Protein AF-A0A966USD9-F1 (afdb_monomer)

Secondary structure (DSSP, 8-state):
-----------HHHHHHHH-TT--EEE-S-TT-GGGEEE--SSSPPPPHHHHHHHHHHHHHHHHHHHHHHHHGGGSPPHHHHHHHHHHHHTT--HHHHHHHHHHHHHHHHSPPP-

Radius of gyration: 22.17 Å; Cα contacts (8 Å, |Δi|>4): 98; chains: 1; bounding box: 50×21×60 Å

Mean predicted aligned error: 6.34 Å

Solvent-accessible surface area (backbone atoms only — not comparable to full-atom values): 6872 Å² total; per-residue (Å²): 133,82,79,80,75,77,74,82,76,70,34,51,65,58,24,42,49,70,79,40,69,86,60,48,66,47,72,45,93,57,50,80,46,68,87,31,55,48,75,69,41,90,88,57,81,81,78,56,65,68,60,44,52,54,40,27,51,55,51,38,55,48,53,52,52,52,50,43,48,64,67,36,63,83,64,48,75,59,70,68,58,51,54,55,15,50,55,37,36,77,72,72,44,48,67,53,37,53,53,53,49,51,50,45,46,52,42,41,66,77,49,56,80,78,132

pLDDT: mean 91.0, std 13.37, range [31.81, 98.5]

Foldseek 3Di:
DPPCPPQPQQFLVNLCCVPPVPFDWDAPDDRRDPVRIGGDGPPDDDDDPVSSVVSSVVVRLVSLVVVLCVQLVVQQDDVVLVVVQVVVVVVVDNPSVVVNVVSSVVSCVVRPRDD

Structure (mmCIF, N/CA/C/O backbone):
data_AF-A0A966USD9-F1
#
_entry.id   AF-A0A966USD9-F1
#
loop_
_atom_site.group_PDB
_atom_site.id
_atom_site.type_symbol
_atom_site.label_atom_id
_atom_site.label_alt_id
_atom_site.label_comp_id
_atom_site.label_asym_id
_atom_site.label_entity_id
_atom_site.label_seq_id
_atom_site.pdbx_PDB_ins_code
_atom_site.Cartn_x
_atom_site.Cartn_y
_atom_site.Cartn_z
_atom_site.occupancy
_atom_site.B_iso_or_equiv
_atom_site.auth_seq_id
_atom_site.auth_comp_id
_atom_site.auth_asym_id
_atom_site.auth_atom_id
_atom_site.pdbx_PDB_model_num
ATOM 1 N N . MET A 1 1 ? 10.188 -8.893 19.580 1.00 31.81 1 MET A N 1
ATOM 2 C CA . MET A 1 1 ? 10.834 -9.099 18.268 1.00 31.81 1 MET A CA 1
ATOM 3 C C . MET A 1 1 ? 9.955 -8.434 17.230 1.00 31.81 1 MET A C 1
ATOM 5 O O . MET A 1 1 ? 8.827 -8.869 17.051 1.00 31.81 1 MET A O 1
ATOM 9 N N . ILE A 1 2 ? 10.404 -7.325 16.647 1.00 39.62 2 ILE A N 1
ATOM 10 C CA . ILE A 1 2 ? 9.670 -6.674 15.560 1.00 39.62 2 ILE A CA 1
ATOM 11 C C . ILE A 1 2 ? 9.967 -7.526 14.329 1.00 39.62 2 ILE A C 1
ATOM 13 O O . ILE A 1 2 ? 11.113 -7.571 13.886 1.00 39.62 2 ILE A O 1
ATOM 17 N N . ASN A 1 3 ? 8.975 -8.273 13.842 1.00 38.75 3 ASN A N 1
ATOM 18 C CA . ASN A 1 3 ? 9.081 -8.949 12.556 1.00 38.75 3 ASN A CA 1
ATOM 19 C C . ASN A 1 3 ? 9.281 -7.856 11.511 1.00 38.75 3 ASN A C 1
ATOM 21 O O . ASN A 1 3 ? 8.334 -7.163 11.140 1.00 38.75 3 ASN A O 1
ATOM 25 N N . ASN A 1 4 ? 10.531 -7.666 11.096 1.00 40.34 4 ASN A N 1
ATOM 26 C CA . ASN A 1 4 ? 10.888 -6.793 9.998 1.00 40.34 4 ASN A CA 1
ATOM 27 C C . ASN A 1 4 ? 10.369 -7.466 8.724 1.00 40.34 4 ASN A C 1
ATOM 29 O O . ASN A 1 4 ? 11.086 -8.203 8.050 1.00 40.34 4 ASN A O 1
ATOM 33 N N . VAL A 1 5 ? 9.068 -7.312 8.470 1.00 54.06 5 VAL A N 1
ATOM 34 C CA . VAL A 1 5 ? 8.456 -7.674 7.199 1.00 54.06 5 VAL A CA 1
ATOM 35 C C . VAL A 1 5 ? 9.085 -6.728 6.188 1.00 54.06 5 VAL A C 1
ATOM 37 O O . VAL A 1 5 ? 8.654 -5.582 6.063 1.00 54.06 5 VAL A O 1
ATOM 40 N N . PHE A 1 6 ? 10.156 -7.188 5.542 1.00 56.31 6 PHE A N 1
ATOM 41 C CA . PHE A 1 6 ? 10.784 -6.499 4.427 1.00 56.31 6 PHE A CA 1
ATOM 42 C C . PHE A 1 6 ? 9.714 -6.290 3.359 1.00 56.31 6 PHE A C 1
ATOM 44 O O . PHE A 1 6 ? 9.292 -7.229 2.685 1.00 56.31 6 PHE A O 1
ATOM 51 N N . VAL A 1 7 ? 9.238 -5.054 3.243 1.00 67.31 7 VAL A N 1
ATOM 52 C CA . VAL A 1 7 ? 8.384 -4.647 2.133 1.00 67.31 7 VAL A CA 1
ATOM 53 C C . VAL A 1 7 ? 9.287 -4.613 0.911 1.00 67.31 7 VAL A C 1
ATOM 55 O O . VAL A 1 7 ? 10.296 -3.905 0.907 1.00 67.31 7 VAL A O 1
ATOM 58 N N . ARG A 1 8 ? 8.978 -5.432 -0.098 1.00 83.06 8 ARG A N 1
ATOM 59 C CA . ARG A 1 8 ? 9.717 -5.426 -1.362 1.00 83.06 8 ARG A CA 1
ATOM 60 C C . ARG A 1 8 ? 9.556 -4.043 -1.988 1.00 83.06 8 ARG A C 1
ATOM 62 O O . ARG A 1 8 ? 8.456 -3.705 -2.402 1.00 83.06 8 ARG A O 1
ATOM 69 N N . LYS A 1 9 ? 10.647 -3.290 -2.094 1.00 86.44 9 LYS A N 1
ATOM 70 C CA . LYS A 1 9 ? 10.687 -2.016 -2.816 1.00 86.44 9 LYS A CA 1
ATOM 71 C C 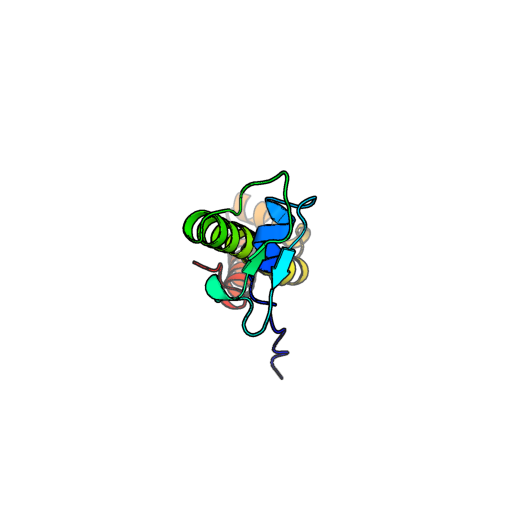. LYS A 1 9 ? 10.325 -2.231 -4.291 1.00 86.44 9 LYS A C 1
ATOM 73 O O . LYS A 1 9 ? 10.838 -3.169 -4.898 1.00 86.44 9 LYS A O 1
ATOM 78 N N . ILE A 1 10 ? 9.483 -1.361 -4.844 1.00 94.12 10 ILE A N 1
ATOM 79 C CA . ILE A 1 10 ? 9.155 -1.357 -6.274 1.00 94.12 10 ILE A CA 1
ATOM 80 C C . ILE A 1 10 ? 10.402 -1.028 -7.107 1.00 94.12 10 ILE A C 1
ATOM 82 O O . ILE A 1 10 ? 11.143 -0.094 -6.783 1.00 94.12 10 ILE A O 1
ATOM 86 N N . ASP A 1 11 ? 10.620 -1.782 -8.185 1.00 95.12 11 ASP A N 1
ATOM 87 C CA . ASP A 1 11 ? 11.760 -1.627 -9.095 1.00 95.12 11 ASP A CA 1
ATOM 88 C C . ASP A 1 11 ? 11.340 -1.399 -10.566 1.00 95.12 11 ASP A C 1
ATOM 90 O O . ASP A 1 11 ? 10.154 -1.290 -10.892 1.00 95.12 11 ASP A O 1
ATOM 94 N N . LEU A 1 12 ? 12.315 -1.277 -11.475 1.00 96.19 12 LEU A N 1
ATOM 95 C CA . LEU A 1 12 ? 12.045 -1.057 -12.901 1.00 96.19 12 LEU A CA 1
ATOM 96 C C . LEU A 1 12 ? 11.303 -2.227 -13.554 1.00 96.19 12 LEU A C 1
ATOM 98 O O . LEU A 1 12 ? 10.538 -1.995 -14.487 1.00 96.19 12 LEU A O 1
ATOM 102 N N . SER A 1 13 ? 11.500 -3.459 -13.080 1.00 95.94 13 SER A N 1
ATOM 103 C CA . SER A 1 13 ? 10.799 -4.633 -13.609 1.00 95.94 13 SER A CA 1
ATOM 104 C C . SER A 1 13 ? 9.308 -4.550 -13.298 1.00 95.94 13 SER A C 1
ATOM 106 O O . SER A 1 13 ? 8.493 -4.842 -14.167 1.00 95.94 13 SER A O 1
ATOM 108 N N . ASP A 1 14 ? 8.943 -4.092 -12.097 1.00 96.50 14 ASP A N 1
ATOM 109 C CA . ASP A 1 14 ? 7.542 -3.875 -11.713 1.00 96.50 14 ASP A CA 1
ATOM 110 C C . ASP A 1 14 ? 6.868 -2.834 -12.626 1.00 96.50 14 ASP A C 1
ATOM 112 O O . ASP A 1 14 ? 5.774 -3.063 -13.148 1.00 96.50 14 ASP A O 1
ATOM 116 N N . ALA A 1 15 ? 7.543 -1.709 -12.883 1.00 97.50 15 ALA A N 1
ATOM 117 C CA . ALA A 1 15 ? 7.032 -0.673 -13.782 1.00 97.50 15 ALA A CA 1
ATOM 118 C C . ALA A 1 15 ? 6.927 -1.151 -15.241 1.00 97.50 15 ALA A C 1
ATOM 120 O O . ALA A 1 15 ? 5.942 -0.860 -15.922 1.00 97.50 15 ALA A O 1
ATOM 121 N N . LEU A 1 16 ? 7.919 -1.908 -15.716 1.00 97.69 16 LEU A N 1
ATOM 122 C CA . LEU A 1 16 ? 7.940 -2.477 -17.062 1.00 97.69 16 LEU A CA 1
ATOM 123 C C . LEU A 1 16 ? 6.838 -3.521 -17.263 1.00 97.69 16 LEU A C 1
ATOM 125 O O . LEU A 1 16 ? 6.154 -3.472 -18.280 1.00 97.69 16 LEU A O 1
ATOM 129 N N . LEU A 1 17 ? 6.613 -4.414 -16.296 1.00 97.19 17 LEU A N 1
ATOM 130 C CA . LEU A 1 17 ? 5.504 -5.373 -16.337 1.00 97.19 17 LEU A CA 1
ATOM 131 C C . LEU A 1 17 ? 4.140 -4.675 -16.303 1.00 97.19 17 LEU A C 1
ATOM 133 O O . LEU A 1 17 ? 3.213 -5.126 -16.970 1.00 97.19 17 LEU A O 1
ATOM 137 N N . SER A 1 18 ? 4.015 -3.583 -15.546 1.00 97.62 18 SER A N 1
ATOM 138 C CA . SER A 1 18 ? 2.766 -2.823 -15.432 1.00 97.62 18 SER A CA 1
ATOM 139 C C . SER A 1 18 ? 2.397 -2.100 -16.733 1.00 97.62 18 SER A C 1
ATOM 141 O O . SER A 1 18 ? 1.262 -2.195 -17.199 1.00 97.62 18 SER A O 1
ATOM 143 N N . LEU A 1 19 ? 3.353 -1.395 -17.347 1.00 97.56 19 LEU A N 1
ATOM 144 C CA . LEU A 1 19 ? 3.101 -0.587 -18.547 1.00 97.56 19 LEU A CA 1
ATOM 145 C C . LEU A 1 19 ? 3.252 -1.365 -19.857 1.00 97.56 19 LEU A C 1
ATOM 147 O O . LEU A 1 19 ? 2.564 -1.068 -20.833 1.00 97.56 19 LEU A O 1
ATOM 151 N N . TYR A 1 20 ? 4.159 -2.339 -19.891 1.00 97.00 20 TYR A N 1
ATOM 152 C CA . TYR A 1 20 ? 4.557 -3.069 -21.094 1.00 97.00 20 TYR A CA 1
ATOM 153 C C . TYR A 1 20 ? 4.570 -4.588 -20.846 1.00 97.00 20 TYR A C 1
ATOM 155 O O . TYR A 1 20 ? 5.596 -5.239 -21.056 1.00 97.00 20 TYR A O 1
ATOM 163 N N . PRO A 1 21 ? 3.435 -5.188 -20.432 1.00 96.81 21 PRO A N 1
ATOM 164 C CA . PRO A 1 21 ? 3.367 -6.601 -20.042 1.00 96.81 21 PRO A CA 1
ATOM 165 C C . PRO A 1 21 ? 3.722 -7.575 -21.173 1.00 96.81 21 PRO A C 1
ATOM 167 O O . PRO A 1 21 ? 4.082 -8.718 -20.906 1.00 96.81 21 PRO A O 1
ATOM 170 N N . SER A 1 22 ? 3.598 -7.144 -22.431 1.00 96.38 22 SER A N 1
ATOM 171 C CA . SER A 1 22 ? 3.902 -7.951 -23.616 1.00 96.38 22 SER A CA 1
ATOM 172 C C . SER A 1 22 ? 5.271 -7.663 -24.233 1.00 96.38 22 SER A C 1
ATOM 174 O O . SER A 1 22 ? 5.612 -8.315 -25.216 1.00 96.38 22 SER A O 1
ATOM 176 N N . ALA A 1 23 ? 6.020 -6.678 -23.724 1.00 97.31 23 ALA A N 1
ATOM 177 C CA . ALA A 1 23 ? 7.308 -6.310 -24.301 1.00 97.31 23 ALA A CA 1
ATOM 178 C C . ALA A 1 23 ? 8.421 -7.269 -23.870 1.00 97.31 23 ALA A C 1
ATOM 180 O O . ALA A 1 23 ? 8.430 -7.762 -22.741 1.00 97.31 23 ALA A O 1
ATOM 181 N N . VAL A 1 24 ? 9.403 -7.470 -24.748 1.00 97.50 24 VAL A N 1
ATOM 182 C CA . VAL A 1 24 ? 10.604 -8.259 -24.444 1.00 97.50 24 VAL A CA 1
ATOM 183 C C . VAL A 1 24 ? 11.733 -7.355 -23.943 1.00 97.50 24 VAL A C 1
ATOM 185 O O . VAL A 1 24 ? 12.201 -6.447 -24.631 1.00 97.50 24 VAL A O 1
ATOM 188 N N . TRP A 1 25 ? 12.194 -7.597 -22.721 1.00 97.19 25 TRP A N 1
ATOM 189 C CA . TRP A 1 25 ? 13.266 -6.830 -22.090 1.00 97.19 25 TRP A CA 1
ATOM 190 C C . TRP A 1 25 ? 13.986 -7.667 -21.034 1.00 97.19 25 TRP A C 1
ATOM 192 O O . TRP A 1 25 ? 13.496 -8.697 -20.571 1.00 97.19 25 TRP A O 1
ATOM 202 N N . LYS A 1 26 ? 15.167 -7.198 -20.635 1.00 95.75 26 LYS A N 1
ATOM 203 C CA . LYS A 1 26 ? 15.952 -7.737 -19.525 1.00 95.75 26 LYS A CA 1
ATOM 204 C C . LYS A 1 26 ? 16.403 -6.596 -18.631 1.00 95.75 26 LYS A C 1
ATOM 206 O O . LYS A 1 26 ? 16.766 -5.526 -19.113 1.00 95.75 26 LYS A O 1
ATOM 211 N N . VAL A 1 27 ? 16.426 -6.844 -17.330 1.00 93.94 27 VAL A N 1
ATOM 212 C CA . VAL A 1 27 ? 17.075 -5.963 -16.3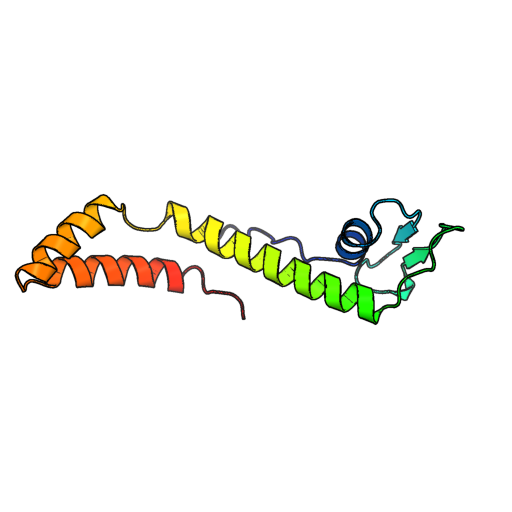57 1.00 93.94 27 VAL A CA 1
ATOM 213 C C . VAL A 1 27 ? 18.275 -6.713 -15.801 1.00 93.94 27 VAL A C 1
ATOM 215 O O . VAL A 1 27 ? 18.139 -7.837 -15.322 1.00 93.94 27 VAL A O 1
ATOM 218 N N . ILE A 1 28 ? 19.459 -6.122 -15.924 1.00 92.19 28 ILE A N 1
ATOM 219 C CA . ILE A 1 28 ? 20.716 -6.698 -15.426 1.00 92.19 28 ILE A CA 1
ATOM 220 C C . ILE A 1 28 ? 21.193 -5.943 -14.178 1.00 92.19 28 ILE A C 1
ATOM 222 O O . ILE A 1 28 ? 20.835 -4.797 -13.980 1.00 92.19 28 ILE A O 1
ATOM 226 N N . ASN A 1 29 ? 22.031 -6.528 -13.325 1.00 92.06 29 ASN A N 1
ATOM 227 C CA . ASN A 1 29 ? 22.599 -5.817 -12.164 1.00 92.06 29 ASN A CA 1
ATOM 228 C C . ASN A 1 29 ? 21.534 -5.176 -11.232 1.00 92.06 29 ASN A C 1
ATOM 230 O O . ASN A 1 29 ? 20.688 -5.891 -10.703 1.00 92.06 29 ASN A O 1
ATOM 234 N N . ASP A 1 30 ? 21.606 -3.858 -10.985 1.00 88.69 30 ASP A N 1
ATOM 235 C CA . ASP A 1 30 ? 20.690 -3.113 -10.109 1.00 88.69 30 ASP A CA 1
ATOM 236 C C . ASP A 1 30 ? 19.395 -2.743 -10.857 1.00 88.69 30 ASP A C 1
ATOM 238 O O . ASP A 1 30 ? 19.444 -1.927 -11.788 1.00 88.69 30 ASP A O 1
ATOM 242 N N . PRO A 1 31 ? 18.229 -3.271 -10.438 1.00 85.12 31 PRO A N 1
ATOM 243 C CA . PRO A 1 31 ? 16.948 -3.003 -11.079 1.00 85.12 31 PRO A CA 1
ATOM 244 C C . PRO A 1 31 ? 16.370 -1.614 -10.767 1.00 85.12 31 PRO A C 1
ATOM 246 O O . PRO A 1 31 ? 15.237 -1.330 -11.145 1.00 85.12 31 PRO A O 1
ATOM 249 N N . SER A 1 32 ? 17.125 -0.740 -10.097 1.00 87.44 32 SER A N 1
ATOM 250 C CA . SER A 1 32 ? 16.777 0.670 -9.878 1.00 87.44 32 SER A CA 1
ATOM 251 C C . SER A 1 32 ? 17.413 1.618 -10.904 1.00 87.44 32 SER A C 1
ATOM 253 O O . SER A 1 32 ? 16.977 2.765 -11.015 1.00 87.44 32 SER A O 1
ATOM 255 N N . ASP A 1 33 ? 18.446 1.178 -11.635 1.00 93.19 33 ASP A N 1
ATOM 256 C CA . ASP A 1 33 ? 19.157 2.004 -12.621 1.00 93.19 33 ASP A CA 1
ATOM 257 C C . ASP A 1 33 ? 18.643 1.721 -14.038 1.00 93.19 33 ASP A C 1
ATOM 259 O O . ASP A 1 33 ? 18.764 0.620 -14.571 1.00 93.19 33 ASP A O 1
ATOM 263 N N . TYR A 1 34 ? 18.098 2.745 -14.691 1.00 95.19 34 TYR A N 1
ATOM 264 C CA . TYR A 1 34 ? 17.545 2.639 -16.039 1.00 95.19 34 TYR A CA 1
ATOM 265 C C . TYR A 1 34 ? 18.564 2.176 -17.095 1.00 95.19 34 TYR A C 1
ATOM 267 O O . TYR A 1 34 ? 18.188 1.548 -18.092 1.00 95.19 34 TYR A O 1
ATOM 275 N N . LYS A 1 35 ? 19.863 2.430 -16.883 1.00 95.31 35 LYS A N 1
ATOM 276 C CA . LYS A 1 35 ? 20.938 1.957 -17.776 1.00 95.31 35 LYS A CA 1
ATOM 277 C C . LYS A 1 35 ? 21.004 0.438 -17.862 1.00 95.31 35 LYS A C 1
ATOM 279 O O . LYS A 1 35 ? 21.473 -0.096 -18.863 1.00 95.31 35 LYS A O 1
ATOM 284 N N . ASN A 1 36 ? 20.510 -0.239 -16.836 1.00 95.38 36 ASN A N 1
ATOM 285 C CA . ASN A 1 36 ? 20.483 -1.685 -16.763 1.00 95.38 36 ASN A CA 1
ATOM 286 C C . ASN A 1 36 ? 19.284 -2.317 -17.486 1.00 95.38 36 ASN A C 1
ATOM 288 O O . ASN A 1 36 ? 19.198 -3.543 -17.560 1.00 95.38 36 ASN A O 1
ATOM 292 N N . VAL A 1 37 ? 18.367 -1.510 -18.032 1.00 96.69 37 VAL A N 1
ATOM 293 C CA . VAL A 1 37 ? 17.269 -1.999 -18.871 1.00 96.69 37 VAL A CA 1
ATOM 294 C C . VAL A 1 37 ? 17.794 -2.248 -20.283 1.00 96.69 37 VAL A C 1
ATOM 296 O O . VAL A 1 37 ? 18.016 -1.312 -21.060 1.00 96.69 37 VAL A O 1
ATOM 299 N N . ILE A 1 38 ? 17.950 -3.517 -20.634 1.00 96.69 38 ILE A N 1
ATOM 300 C CA . ILE A 1 38 ? 18.191 -3.971 -22.001 1.00 96.69 38 ILE A CA 1
ATOM 301 C C . ILE A 1 38 ? 16.829 -4.198 -22.650 1.00 96.69 38 ILE A C 1
ATOM 303 O O . ILE A 1 38 ? 16.022 -4.992 -22.173 1.00 96.69 38 ILE A O 1
ATOM 307 N N . TRP A 1 39 ? 16.566 -3.473 -23.729 1.00 97.38 39 TRP A N 1
ATOM 308 C CA . TRP A 1 39 ? 15.318 -3.579 -24.472 1.00 97.38 39 TRP A CA 1
ATOM 309 C C . TRP A 1 39 ? 15.527 -4.476 -25.687 1.00 97.38 39 TRP A C 1
ATOM 311 O O . TRP A 1 39 ? 16.432 -4.211 -26.476 1.00 97.38 39 TRP A O 1
ATOM 321 N N . GLU A 1 40 ? 14.727 -5.532 -25.809 1.00 97.19 40 GLU A N 1
ATOM 322 C CA . GLU A 1 40 ? 14.852 -6.544 -26.869 1.00 97.19 40 GLU A CA 1
ATOM 323 C C . GLU A 1 40 ? 13.609 -6.591 -27.774 1.00 97.19 40 GLU A C 1
ATOM 325 O O . GLU A 1 40 ? 13.569 -7.369 -28.721 1.00 97.19 40 GLU A O 1
ATOM 330 N N . ASP A 1 41 ? 12.599 -5.759 -27.505 1.00 96.31 41 ASP A N 1
ATOM 331 C CA . ASP A 1 41 ? 11.386 -5.681 -28.312 1.00 96.31 41 ASP A CA 1
ATOM 332 C C . ASP A 1 41 ? 11.590 -4.802 -29.553 1.00 96.31 41 ASP A C 1
ATOM 334 O O . ASP A 1 41 ? 11.991 -3.640 -29.452 1.00 96.31 41 ASP A O 1
ATOM 338 N N . GLU A 1 42 ? 11.287 -5.357 -30.726 1.00 95.81 42 GLU A N 1
ATOM 339 C CA . GLU A 1 42 ? 11.421 -4.669 -32.016 1.00 95.81 42 GLU A CA 1
ATOM 340 C C . GLU A 1 42 ? 10.179 -3.845 -32.396 1.00 95.81 42 GLU A C 1
ATOM 342 O O . GLU A 1 42 ? 10.266 -2.945 -33.231 1.00 95.81 42 GLU A O 1
ATOM 347 N N . ASN A 1 43 ? 9.019 -4.134 -31.796 1.00 96.12 43 ASN A N 1
ATOM 348 C CA . ASN A 1 43 ? 7.732 -3.537 -32.167 1.00 96.12 43 ASN A CA 1
ATOM 349 C C . ASN A 1 43 ? 7.306 -2.414 -31.216 1.00 96.12 43 ASN A C 1
ATOM 351 O O . ASN A 1 43 ? 6.528 -1.535 -31.591 1.00 96.12 43 ASN A O 1
ATOM 355 N N . ILE A 1 44 ? 7.796 -2.439 -29.980 1.00 94.94 44 ILE A N 1
ATOM 356 C CA . IL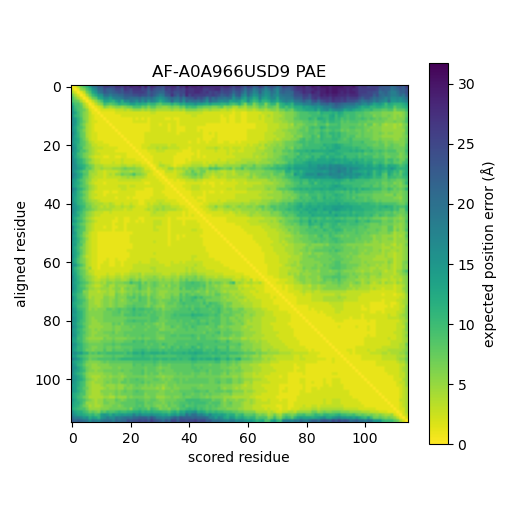E A 1 44 ? 7.480 -1.463 -28.942 1.00 94.94 44 ILE A CA 1
ATOM 357 C C . ILE A 1 44 ? 8.718 -0.604 -28.697 1.00 94.94 44 ILE A C 1
ATOM 359 O O . ILE A 1 44 ? 9.816 -1.104 -28.480 1.00 94.94 44 ILE A O 1
ATOM 363 N N . THR A 1 45 ? 8.552 0.718 -28.713 1.00 96.50 45 THR A N 1
ATOM 364 C CA . THR A 1 45 ? 9.656 1.639 -28.411 1.00 96.50 45 THR A CA 1
ATOM 365 C C . THR A 1 45 ? 9.996 1.592 -26.924 1.00 96.50 45 THR A C 1
ATOM 367 O O . THR A 1 45 ? 9.102 1.700 -26.084 1.00 96.50 45 THR A O 1
ATOM 370 N N . LYS A 1 46 ? 11.293 1.495 -26.601 1.00 96.81 46 LYS A N 1
ATOM 371 C CA . LYS A 1 46 ? 11.784 1.534 -25.218 1.00 96.81 46 LYS A CA 1
ATOM 372 C C . LYS A 1 46 ? 11.250 2.784 -24.487 1.00 96.81 46 LYS A C 1
ATOM 374 O O . LYS A 1 46 ? 11.477 3.896 -24.972 1.00 96.81 46 LYS A O 1
ATOM 379 N N . PRO A 1 47 ? 10.582 2.638 -23.327 1.00 97.00 47 PRO A N 1
ATOM 380 C CA . PRO A 1 47 ? 10.074 3.772 -22.554 1.00 97.00 47 PRO A CA 1
ATOM 381 C C . PRO A 1 47 ? 11.203 4.634 -21.996 1.00 97.00 47 PRO A C 1
ATOM 383 O O . PRO A 1 47 ? 12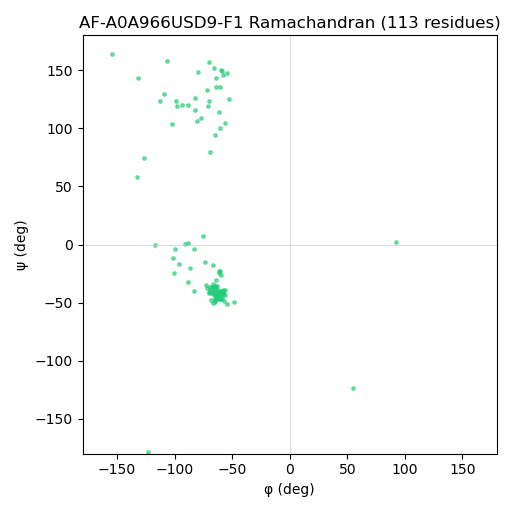.277 4.124 -21.699 1.00 97.00 47 PRO A O 1
ATOM 386 N N . SER A 1 48 ? 10.954 5.927 -21.782 1.00 97.81 48 SER A N 1
ATOM 387 C CA . SER A 1 48 ? 11.924 6.794 -21.107 1.00 97.81 48 SER A CA 1
ATOM 388 C C . SER A 1 48 ? 12.060 6.454 -19.618 1.00 97.81 48 SER A C 1
ATOM 390 O O . SER A 1 48 ? 11.136 5.950 -18.977 1.00 97.81 48 SER A O 1
ATOM 392 N N . GLU A 1 49 ? 13.198 6.827 -19.031 1.00 97.31 49 GLU A N 1
ATOM 393 C CA . GLU A 1 49 ? 13.435 6.700 -17.588 1.00 97.31 49 GLU A CA 1
ATOM 394 C C . GLU A 1 49 ? 12.372 7.430 -16.755 1.00 97.31 49 GLU A C 1
ATOM 396 O O . GLU A 1 49 ? 11.935 6.925 -15.724 1.00 97.31 49 GLU A O 1
ATOM 401 N N . SER A 1 50 ? 11.930 8.609 -17.204 1.00 97.31 50 SER A N 1
ATOM 402 C CA . SER A 1 50 ? 10.910 9.392 -16.503 1.00 97.31 50 SER A CA 1
ATOM 403 C C . SER A 1 50 ? 9.573 8.658 -16.413 1.00 97.31 50 SER A C 1
ATOM 405 O O . SER A 1 50 ? 8.963 8.660 -15.349 1.00 97.31 50 SER A O 1
ATOM 407 N N . VAL A 1 51 ? 9.147 7.991 -17.493 1.00 97.75 51 VAL A N 1
ATOM 408 C CA . VAL A 1 51 ? 7.904 7.207 -17.524 1.00 97.75 51 VAL A CA 1
ATOM 409 C C . VAL A 1 51 ? 7.979 6.058 -16.525 1.00 97.75 51 VAL A C 1
ATOM 411 O O . VAL A 1 51 ? 7.068 5.891 -15.716 1.00 97.75 51 VAL A O 1
ATOM 414 N N . LEU A 1 52 ? 9.089 5.313 -16.520 1.00 97.25 52 LEU A N 1
ATOM 415 C CA . LEU A 1 52 ? 9.264 4.206 -15.582 1.00 97.25 52 LEU A CA 1
ATOM 416 C C . LEU A 1 52 ? 9.334 4.693 -14.132 1.00 97.25 52 LEU A C 1
ATOM 418 O O . LEU A 1 52 ? 8.687 4.110 -13.272 1.00 97.25 52 LEU A O 1
ATOM 422 N N . LYS A 1 53 ? 10.032 5.801 -13.851 1.00 95.81 53 LYS A N 1
ATOM 423 C CA . LYS A 1 53 ? 10.088 6.388 -12.501 1.00 95.81 53 LYS A CA 1
ATOM 424 C C . LYS A 1 53 ? 8.721 6.844 -11.994 1.00 95.81 53 LYS A C 1
ATOM 426 O O . LYS A 1 53 ? 8.396 6.598 -10.833 1.00 95.81 53 LYS A O 1
ATOM 431 N N . SER A 1 54 ? 7.920 7.494 -12.839 1.00 96.75 54 SER A N 1
ATOM 432 C CA . SER A 1 54 ? 6.552 7.883 -12.478 1.00 96.75 54 SER A CA 1
ATOM 433 C C . SER A 1 54 ? 5.688 6.666 -12.161 1.00 96.75 54 SER A C 1
ATOM 435 O O . SER A 1 54 ? 4.931 6.683 -11.192 1.00 96.75 54 SER A O 1
ATOM 437 N N . GLU A 1 55 ? 5.840 5.590 -12.928 1.00 97.50 55 GLU A N 1
ATOM 438 C CA . GLU A 1 55 ? 5.104 4.359 -12.677 1.00 97.50 55 GLU A CA 1
ATOM 439 C C . GLU A 1 55 ? 5.568 3.639 -11.409 1.00 97.50 55 GLU A C 1
ATOM 441 O O . GLU A 1 55 ? 4.735 3.202 -10.619 1.00 97.50 55 GLU A O 1
ATOM 446 N N . MET A 1 56 ? 6.877 3.580 -11.156 1.00 95.50 56 MET A N 1
ATOM 447 C CA . MET A 1 56 ? 7.415 3.054 -9.899 1.00 95.50 56 MET A CA 1
ATOM 448 C C . MET A 1 56 ? 6.829 3.800 -8.698 1.00 95.50 56 MET A C 1
ATOM 450 O O . MET A 1 56 ? 6.414 3.172 -7.729 1.00 95.50 56 MET A O 1
ATOM 454 N N . MET A 1 57 ? 6.741 5.133 -8.771 1.00 93.94 57 MET A N 1
ATOM 455 C CA . MET A 1 57 ? 6.123 5.945 -7.720 1.00 93.94 57 MET A CA 1
ATOM 456 C C . MET A 1 57 ? 4.638 5.606 -7.544 1.00 93.94 57 MET A C 1
ATOM 458 O O . MET A 1 57 ? 4.186 5.419 -6.416 1.00 93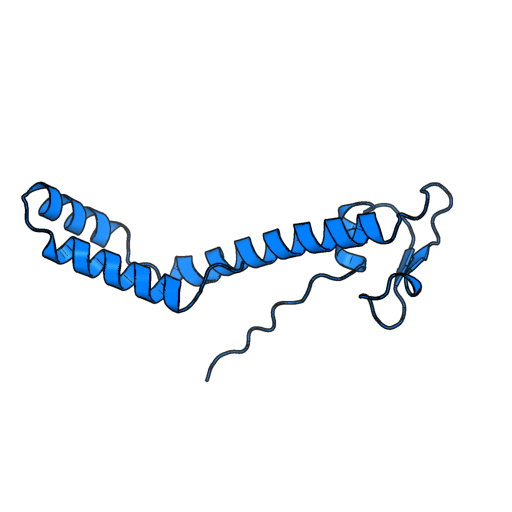.94 57 MET A O 1
ATOM 462 N N . ARG A 1 58 ? 3.881 5.467 -8.641 1.00 95.44 58 ARG A N 1
ATOM 463 C CA . ARG A 1 58 ? 2.464 5.073 -8.592 1.00 95.44 58 ARG A CA 1
ATOM 464 C C . ARG A 1 58 ? 2.281 3.706 -7.929 1.00 95.44 58 ARG A C 1
ATOM 466 O O . ARG A 1 58 ? 1.417 3.552 -7.068 1.00 95.44 58 ARG A O 1
ATOM 473 N N . LEU A 1 59 ? 3.085 2.721 -8.323 1.00 94.75 59 LEU A N 1
ATOM 474 C CA . LEU A 1 59 ? 3.049 1.370 -7.767 1.00 94.75 59 LEU A CA 1
ATOM 475 C C . LEU A 1 59 ? 3.482 1.345 -6.298 1.00 94.75 59 LEU A C 1
ATOM 477 O O . LEU A 1 59 ? 2.875 0.619 -5.514 1.00 94.75 59 LEU A O 1
ATOM 481 N N . GLN A 1 60 ? 4.463 2.164 -5.907 1.00 91.81 60 GLN A N 1
ATOM 482 C CA . GLN A 1 60 ? 4.900 2.274 -4.514 1.00 91.81 60 GLN A CA 1
ATOM 483 C C . GLN A 1 60 ? 3.777 2.834 -3.638 1.00 91.81 60 GLN A C 1
ATOM 485 O O . GLN A 1 60 ? 3.446 2.230 -2.625 1.00 91.81 60 GLN A O 1
ATOM 490 N N . VAL A 1 61 ? 3.097 3.898 -4.085 1.00 89.56 61 VAL A N 1
ATOM 491 C CA . VAL A 1 61 ? 1.923 4.451 -3.388 1.00 89.56 61 VAL A CA 1
ATOM 492 C C . VAL A 1 61 ? 0.824 3.399 -3.228 1.00 89.56 61 VAL A C 1
ATOM 494 O O . VAL A 1 61 ? 0.223 3.293 -2.160 1.00 89.56 61 VAL A O 1
ATOM 497 N N . ILE A 1 62 ? 0.565 2.587 -4.259 1.00 90.12 62 ILE A N 1
ATOM 498 C CA . ILE A 1 62 ? -0.418 1.499 -4.170 1.00 90.12 62 ILE A CA 1
ATOM 499 C C . ILE A 1 62 ? 0.031 0.450 -3.154 1.00 90.12 62 ILE A C 1
ATOM 501 O O . ILE A 1 62 ? -0.752 0.093 -2.275 1.00 90.12 62 ILE A O 1
ATOM 505 N N . GLN A 1 63 ? 1.275 -0.018 -3.229 1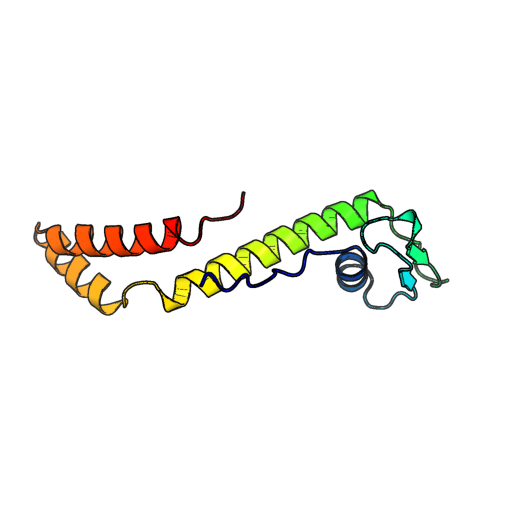.00 89.00 63 GLN A N 1
ATOM 506 C CA . GLN A 1 63 ? 1.810 -1.014 -2.304 1.00 89.00 63 GLN A CA 1
ATOM 507 C C . GLN A 1 63 ? 1.751 -0.528 -0.851 1.00 89.00 63 GLN A C 1
ATOM 509 O O . GLN A 1 63 ? 1.283 -1.259 0.024 1.00 89.00 63 GLN A O 1
ATOM 514 N N . ASP A 1 64 ? 2.163 0.712 -0.602 1.00 85.50 64 ASP A N 1
ATOM 515 C CA . ASP A 1 64 ? 2.127 1.330 0.721 1.00 85.50 64 ASP A CA 1
ATOM 516 C C . ASP A 1 64 ? 0.681 1.499 1.204 1.00 85.50 64 ASP A C 1
ATOM 518 O O . ASP A 1 64 ? 0.384 1.291 2.387 1.00 85.50 64 ASP A O 1
ATOM 522 N N . SER A 1 65 ? -0.245 1.790 0.279 1.00 84.25 65 SER A N 1
ATOM 523 C CA . SER A 1 65 ? -1.674 1.882 0.574 1.00 84.25 65 SER A CA 1
ATOM 524 C C . SER A 1 65 ? -2.283 0.543 1.019 1.00 84.25 65 SER A C 1
ATOM 526 O O . SER A 1 65 ? -2.967 0.432 2.038 1.00 84.25 65 SER A O 1
ATOM 528 N N . GLU A 1 66 ? -1.983 -0.521 0.285 1.00 86.25 66 GLU A N 1
ATOM 529 C CA . GLU A 1 66 ? -2.504 -1.855 0.562 1.00 86.25 66 GLU A CA 1
ATOM 530 C C . GLU A 1 66 ? -1.896 -2.419 1.850 1.00 86.25 66 GLU A C 1
ATOM 532 O O . GLU A 1 66 ? -2.599 -2.996 2.683 1.00 86.25 66 GLU A O 1
ATOM 537 N N . LEU A 1 67 ? -0.601 -2.179 2.069 1.00 84.81 67 LEU A N 1
ATOM 538 C CA . LEU A 1 67 ? 0.097 -2.624 3.265 1.00 84.81 67 LEU A CA 1
ATOM 539 C C . LEU A 1 67 ? -0.396 -1.914 4.529 1.00 84.81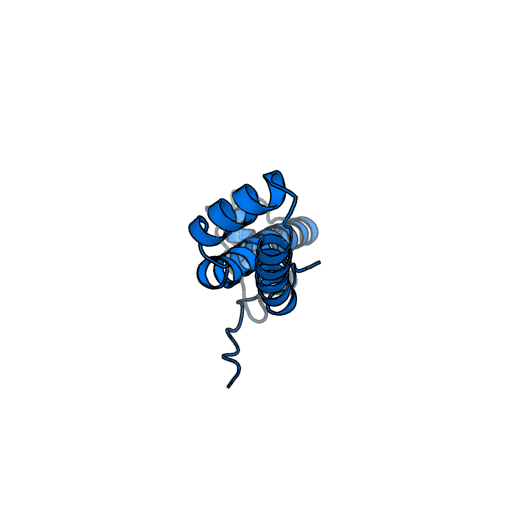 67 LEU A C 1
ATOM 541 O O . LEU A 1 67 ? -0.555 -2.580 5.558 1.00 84.81 67 LEU A O 1
ATOM 545 N N . TYR A 1 68 ? -0.665 -0.597 4.482 1.00 83.69 68 TYR A N 1
ATOM 546 C CA . TYR A 1 68 ? -1.258 0.080 5.643 1.00 83.69 68 TYR A CA 1
ATOM 547 C C . TYR A 1 68 ? -2.615 -0.542 5.973 1.00 83.69 68 TYR A C 1
ATOM 549 O O . TYR A 1 68 ? -2.922 -0.740 7.150 1.00 83.69 68 TYR A O 1
ATOM 557 N N . ARG A 1 69 ? -3.437 -0.841 4.956 1.00 85.56 69 ARG A N 1
ATOM 558 C CA . ARG A 1 69 ? -4.791 -1.364 5.164 1.00 85.56 69 ARG A CA 1
ATOM 559 C C . ARG A 1 69 ? -4.727 -2.752 5.785 1.00 85.56 69 ARG A C 1
ATOM 561 O O . ARG A 1 69 ? -5.321 -2.968 6.837 1.00 85.56 69 ARG A O 1
ATOM 568 N N . PHE A 1 70 ? -3.926 -3.631 5.189 1.00 87.50 70 PHE A N 1
ATOM 569 C CA . PHE A 1 70 ? -3.733 -5.004 5.641 1.00 87.50 70 PHE A CA 1
ATOM 570 C C . PHE A 1 70 ? -3.218 -5.092 7.083 1.00 87.50 70 PHE A C 1
ATOM 572 O O . PHE A 1 70 ? -3.654 -5.952 7.841 1.00 87.50 70 PHE A O 1
ATOM 579 N N . ARG A 1 71 ? -2.304 -4.201 7.492 1.00 88.81 71 ARG A N 1
ATOM 580 C CA . ARG A 1 71 ? -1.759 -4.199 8.861 1.00 88.81 71 ARG A CA 1
ATOM 581 C C . ARG A 1 71 ? -2.758 -3.701 9.907 1.00 88.81 71 ARG A C 1
ATOM 583 O O . ARG A 1 71 ? -2.740 -4.188 11.032 1.00 88.81 71 ARG A O 1
ATOM 590 N N . ARG A 1 72 ? -3.612 -2.733 9.558 1.00 92.12 72 ARG A N 1
ATOM 591 C CA . ARG A 1 72 ? -4.567 -2.124 10.499 1.00 92.12 72 ARG A CA 1
ATOM 592 C C . ARG A 1 72 ? -5.846 -2.933 10.667 1.00 92.12 72 ARG A C 1
ATOM 594 O O . ARG A 1 72 ? -6.342 -3.033 11.782 1.00 92.12 72 ARG A O 1
ATOM 601 N N . GLU A 1 73 ? -6.372 -3.494 9.580 1.00 92.69 73 GLU A N 1
ATOM 602 C CA . GLU A 1 73 ? -7.642 -4.229 9.564 1.00 92.69 73 GLU A CA 1
ATOM 603 C C . GLU A 1 73 ? -7.781 -5.281 10.683 1.00 92.69 73 GLU A C 1
ATOM 605 O O . GLU A 1 73 ? -8.780 -5.221 11.398 1.00 92.69 73 GLU A O 1
ATOM 610 N N . PRO A 1 74 ? -6.805 -6.180 10.925 1.00 93.50 74 PRO A N 1
ATOM 611 C CA . PRO A 1 74 ? -6.928 -7.184 11.982 1.00 93.50 74 PRO A CA 1
ATOM 612 C C . PRO A 1 74 ? -6.767 -6.625 13.405 1.00 93.50 74 PRO A C 1
ATOM 614 O O . PRO A 1 74 ? -7.082 -7.331 14.359 1.00 93.50 74 PRO A O 1
ATOM 617 N N . GLU A 1 75 ? -6.247 -5.404 13.571 1.00 96.00 75 GLU A N 1
ATOM 618 C CA . GLU A 1 75 ? -6.007 -4.800 14.891 1.00 96.00 75 GLU A CA 1
ATOM 619 C C . GLU A 1 75 ? -7.072 -3.780 15.298 1.00 96.00 75 GLU A C 1
ATOM 621 O O . GLU A 1 75 ? -7.114 -3.375 16.462 1.00 96.00 75 GLU A O 1
ATOM 626 N N . TYR A 1 76 ? -7.947 -3.362 14.380 1.00 96.19 76 TYR A N 1
ATOM 627 C CA . TYR A 1 76 ? -9.056 -2.493 14.748 1.00 96.19 76 TYR A CA 1
ATOM 628 C C . TYR A 1 76 ? -10.021 -3.190 15.720 1.00 96.19 76 TYR A C 1
ATOM 630 O O . TYR A 1 76 ? -10.278 -4.391 15.594 1.00 96.19 76 TYR A O 1
ATOM 638 N N . PRO A 1 77 ? -10.591 -2.444 16.688 1.00 97.25 77 PRO A N 1
ATOM 639 C CA . PRO A 1 77 ? -11.636 -2.981 17.546 1.00 97.25 77 PRO A CA 1
ATOM 640 C C . PRO A 1 77 ? -12.851 -3.438 16.711 1.00 97.25 77 PRO A C 1
ATOM 642 O O . PRO A 1 77 ? -13.132 -2.859 15.657 1.00 97.25 77 PRO A O 1
ATOM 645 N N . PRO A 1 78 ? -13.606 -4.452 17.170 1.00 97.31 78 PRO A N 1
ATOM 646 C CA . PRO A 1 78 ? -14.775 -4.948 16.452 1.00 97.31 78 PRO A CA 1
ATOM 647 C C . PRO A 1 78 ? -15.835 -3.866 16.210 1.00 97.31 78 PRO A C 1
ATOM 649 O O . PRO A 1 78 ? -16.128 -3.054 17.088 1.00 97.31 78 PRO A O 1
ATOM 652 N N . LEU A 1 79 ? -16.529 -3.934 15.069 1.00 96.75 79 LEU A N 1
ATOM 653 C CA . LEU A 1 79 ? -17.632 -3.012 14.750 1.00 96.75 79 LEU A CA 1
ATOM 654 C C . LEU A 1 79 ? -18.804 -3.081 15.748 1.00 96.75 79 LEU A C 1
ATOM 656 O O . LEU A 1 79 ? -19.555 -2.119 15.884 1.00 96.75 79 LEU A O 1
ATOM 660 N N . ALA A 1 80 ? -18.964 -4.191 16.474 1.00 97.81 80 ALA A N 1
ATOM 661 C CA . ALA A 1 80 ? -19.952 -4.289 17.548 1.00 97.81 80 ALA A CA 1
ATOM 662 C C . ALA A 1 80 ? -19.622 -3.361 18.735 1.00 97.81 80 ALA A C 1
ATOM 664 O O . ALA A 1 80 ? -20.535 -2.762 19.301 1.00 97.81 80 ALA A O 1
ATOM 665 N N . GLU A 1 81 ? -18.335 -3.184 19.074 1.00 98.12 81 GLU A N 1
ATOM 666 C CA . GLU A 1 81 ? -17.915 -2.211 20.095 1.00 98.12 81 GLU A CA 1
ATOM 667 C C . GLU A 1 81 ? -18.222 -0.783 19.641 1.00 98.12 81 GLU A C 1
ATOM 669 O O . GLU A 1 81 ? -18.695 0.023 20.439 1.00 98.12 81 GLU A O 1
ATOM 674 N N . PHE A 1 82 ? -18.026 -0.488 18.351 1.00 98.31 82 PHE A N 1
ATOM 675 C CA . PHE A 1 82 ? -18.425 0.795 17.774 1.00 98.31 82 PHE A CA 1
ATOM 676 C C . PHE A 1 82 ? -19.931 1.032 17.905 1.00 98.31 82 PHE A C 1
ATOM 678 O O . PHE A 1 82 ? -20.340 2.117 18.307 1.00 98.31 82 PHE A O 1
ATOM 685 N N . ALA A 1 83 ? -20.761 0.037 17.577 1.00 98.44 83 ALA A N 1
ATOM 686 C CA . ALA A 1 83 ? -22.215 0.176 17.629 1.00 98.44 83 ALA A CA 1
ATOM 687 C C . ALA A 1 83 ? -22.726 0.467 19.055 1.00 98.44 83 ALA A C 1
ATOM 689 O O . ALA A 1 83 ? -23.550 1.366 19.230 1.00 98.44 83 ALA A O 1
ATOM 690 N N . ASP A 1 84 ? -22.206 -0.234 20.071 1.00 98.44 84 ASP A N 1
ATOM 691 C CA . ASP A 1 84 ? -22.525 0.040 21.483 1.00 98.44 84 ASP A CA 1
ATOM 692 C C . ASP A 1 84 ? -22.015 1.425 21.907 1.00 98.44 84 ASP A C 1
ATOM 694 O O . ASP A 1 84 ? -22.768 2.234 22.451 1.00 98.44 84 ASP A O 1
ATOM 698 N N . ALA A 1 85 ? -20.758 1.749 21.588 1.00 98.50 85 ALA A N 1
ATOM 699 C CA . ALA A 1 85 ? -20.173 3.052 21.889 1.00 98.50 85 ALA A CA 1
ATOM 700 C C . ALA A 1 85 ? -20.963 4.210 21.262 1.00 98.50 85 ALA A C 1
ATOM 702 O O . ALA A 1 85 ? -21.209 5.225 21.914 1.00 98.50 85 ALA A O 1
ATOM 703 N N . TYR A 1 86 ? -21.395 4.050 20.011 1.00 98.50 86 TYR A N 1
ATOM 704 C CA . TYR A 1 86 ? -22.193 5.035 19.293 1.00 98.50 86 TYR A CA 1
ATOM 705 C C . TYR A 1 86 ? -23.577 5.209 19.921 1.00 98.50 86 TYR A C 1
ATOM 707 O O . TYR A 1 86 ? -24.027 6.342 20.089 1.00 98.50 86 TYR A O 1
ATOM 715 N N . TYR A 1 87 ? -24.236 4.117 20.320 1.00 98.38 87 TYR A N 1
ATOM 716 C CA . TYR A 1 87 ? -25.524 4.184 21.011 1.00 98.38 87 TYR A CA 1
ATOM 717 C C . TYR A 1 87 ? -25.444 5.028 22.291 1.00 98.38 87 TYR A C 1
ATOM 719 O O . TYR A 1 87 ? -26.264 5.929 22.480 1.00 98.38 87 TYR A O 1
ATOM 727 N N . TRP A 1 88 ? -24.442 4.789 23.144 1.00 98.44 88 TRP A N 1
ATOM 728 C CA . TRP A 1 88 ? -24.257 5.556 24.382 1.00 98.44 88 TRP A CA 1
ATOM 729 C C . TRP A 1 88 ? -23.869 7.012 24.124 1.00 98.44 88 TRP A C 1
ATOM 731 O O . TRP A 1 88 ? -24.411 7.907 24.777 1.00 98.44 88 TRP A O 1
ATOM 741 N N . ALA A 1 89 ? -23.053 7.273 23.099 1.00 98.38 89 ALA A N 1
ATOM 742 C CA . ALA A 1 89 ? -22.731 8.634 22.678 1.00 98.38 89 ALA A CA 1
ATOM 743 C C . ALA A 1 89 ? -23.993 9.423 22.278 1.00 98.38 89 ALA A C 1
ATOM 745 O O . ALA A 1 89 ? -24.159 10.573 22.682 1.00 98.38 89 ALA A O 1
ATOM 746 N N . GLN A 1 90 ? -24.948 8.792 21.578 1.00 98.38 90 GLN A N 1
ATOM 747 C CA . GLN A 1 90 ? -26.252 9.402 21.260 1.00 98.38 90 GLN A CA 1
ATOM 748 C C . GLN A 1 90 ? -27.133 9.653 22.497 1.00 98.38 90 GLN A C 1
ATOM 750 O O . GLN A 1 90 ? -28.079 10.439 22.438 1.00 98.38 90 GLN A O 1
ATOM 755 N N . LYS A 1 91 ? -26.840 9.005 23.629 1.00 98.25 91 LYS A N 1
ATOM 756 C CA . LYS A 1 91 ? -27.473 9.268 24.932 1.00 98.25 91 LYS A CA 1
ATOM 757 C C . LYS A 1 91 ? -26.723 10.309 25.769 1.00 98.25 91 LYS A C 1
ATOM 759 O O . LYS A 1 91 ? -27.179 10.626 26.864 1.00 98.25 91 LYS A O 1
ATOM 764 N N . GLY A 1 92 ? -25.623 10.859 25.255 1.00 98.19 92 GLY A N 1
ATOM 765 C CA . GLY A 1 92 ? -24.796 11.860 25.929 1.00 98.19 92 GLY A CA 1
ATOM 766 C C . GLY A 1 92 ? -23.628 11.287 26.738 1.00 98.19 92 GLY A C 1
ATOM 767 O O . GLY A 1 92 ? -22.898 12.065 27.347 1.00 98.19 92 GLY A O 1
ATOM 768 N N . ASP A 1 93 ? -23.417 9.966 26.734 1.00 97.94 93 ASP A N 1
ATOM 769 C CA . ASP A 1 93 ? -22.258 9.324 27.364 1.00 97.94 93 ASP A CA 1
ATOM 770 C C . ASP A 1 93 ? -21.210 8.940 26.311 1.00 97.94 93 ASP A C 1
ATOM 772 O O . ASP A 1 93 ? -21.343 7.953 25.588 1.00 97.94 93 ASP A O 1
ATOM 776 N N . ASN A 1 94 ? -20.136 9.726 26.239 1.00 97.94 94 ASN A N 1
ATOM 777 C CA . ASN A 1 94 ? -19.048 9.519 25.284 1.00 97.94 94 ASN A CA 1
ATOM 778 C C . ASN A 1 94 ? -17.940 8.585 25.793 1.00 97.94 94 ASN A C 1
ATOM 780 O O . ASN A 1 94 ? -16.978 8.362 25.062 1.00 97.94 94 ASN A O 1
ATOM 784 N N . THR A 1 95 ? -18.042 8.023 27.002 1.00 98.19 95 THR A N 1
ATOM 785 C CA . THR A 1 95 ? -16.957 7.235 27.621 1.00 98.19 95 THR A CA 1
ATOM 786 C C . THR A 1 95 ? -16.495 6.094 26.708 1.00 98.19 95 THR A C 1
ATOM 788 O O . THR A 1 95 ? -15.325 6.011 26.346 1.00 98.19 95 THR A O 1
ATOM 791 N N . LYS A 1 96 ? -17.440 5.281 26.220 1.00 98.12 96 LYS A N 1
ATOM 792 C CA . LYS A 1 96 ? -17.162 4.153 25.312 1.00 98.12 96 LYS A CA 1
ATOM 793 C C . LYS A 1 96 ? -16.650 4.588 23.939 1.00 98.12 96 LYS A C 1
ATOM 795 O O . LYS A 1 96 ? -15.849 3.883 23.331 1.00 98.12 96 LYS A O 1
ATOM 800 N N . MET A 1 97 ? -17.115 5.733 23.438 1.00 98.44 97 MET A N 1
ATOM 801 C CA . MET A 1 97 ? -16.654 6.270 22.155 1.00 98.44 97 MET A CA 1
ATOM 802 C C . MET A 1 97 ? -15.211 6.764 22.256 1.00 98.44 97 MET A C 1
ATOM 804 O O . MET A 1 97 ? -14.409 6.465 21.376 1.00 98.44 97 MET A O 1
ATOM 808 N N . ASN A 1 98 ? -14.859 7.446 23.348 1.00 98.44 98 ASN A N 1
ATOM 809 C CA . ASN A 1 98 ? -13.487 7.877 23.609 1.00 98.44 98 ASN A CA 1
ATOM 810 C C . ASN A 1 98 ? -12.537 6.672 23.672 1.00 98.44 98 ASN A C 1
ATOM 812 O O . ASN A 1 98 ? -11.492 6.690 23.023 1.00 98.44 98 ASN A O 1
ATOM 816 N N . ASP A 1 99 ? -12.933 5.601 24.367 1.00 98.12 99 ASP A N 1
ATOM 817 C CA . ASP A 1 99 ? -12.152 4.361 24.435 1.00 98.12 99 ASP A CA 1
ATOM 818 C C . ASP A 1 99 ? -11.985 3.707 23.053 1.00 98.12 99 ASP A C 1
ATOM 820 O O . ASP A 1 99 ? -10.884 3.295 22.681 1.00 98.12 99 ASP A O 1
ATOM 824 N N . TYR A 1 100 ? -13.061 3.627 22.262 1.00 98.38 100 TYR A N 1
ATOM 825 C CA . TYR A 1 100 ? -13.019 3.074 20.905 1.00 98.38 100 TYR A CA 1
ATOM 826 C C . TYR A 1 100 ? -12.078 3.872 19.988 1.00 98.38 100 TYR A C 1
ATOM 828 O O . TYR A 1 100 ? -11.268 3.290 19.259 1.00 98.38 100 TYR A O 1
ATOM 836 N N . VAL A 1 101 ? -12.154 5.206 20.042 1.00 98.12 101 VAL A N 1
ATOM 837 C CA . VAL A 1 101 ? -11.283 6.105 19.272 1.00 98.12 101 VAL A CA 1
ATOM 838 C C . VAL A 1 101 ? -9.827 5.946 19.703 1.00 98.12 101 VAL A C 1
ATOM 840 O O . VAL A 1 101 ? -8.973 5.773 18.837 1.00 98.12 101 VAL A O 1
ATOM 843 N N . ALA A 1 102 ? -9.543 5.887 21.006 1.00 98.25 102 ALA A N 1
ATOM 844 C CA . ALA A 1 102 ? -8.187 5.678 21.514 1.00 98.25 102 ALA A CA 1
ATOM 845 C C . ALA A 1 102 ? -7.573 4.355 21.020 1.00 98.25 102 ALA A C 1
ATOM 847 O O . ALA A 1 102 ? -6.417 4.331 20.594 1.00 98.25 102 ALA A O 1
ATOM 848 N N . LYS A 1 103 ? -8.352 3.261 20.991 1.00 97.81 103 LYS A N 1
ATOM 849 C CA . LYS A 1 103 ? -7.911 1.987 20.389 1.00 97.81 103 LYS A CA 1
ATOM 850 C C . LYS A 1 103 ? -7.608 2.146 18.897 1.00 97.81 103 LYS A C 1
ATOM 852 O O . LYS A 1 103 ? -6.581 1.667 18.422 1.00 97.81 103 LYS A O 1
ATOM 857 N N . CYS A 1 104 ? -8.479 2.830 18.152 1.00 97.00 104 CYS A N 1
ATOM 858 C CA . CYS A 1 104 ? -8.255 3.089 16.730 1.00 97.00 104 CYS A CA 1
ATOM 859 C C . CYS A 1 104 ? -7.000 3.934 16.483 1.00 97.00 104 CYS A C 1
ATOM 861 O O . CYS A 1 104 ? -6.282 3.687 15.513 1.00 97.00 104 CYS A O 1
ATOM 863 N N . ASP A 1 105 ? -6.735 4.924 17.330 1.00 96.25 105 ASP A N 1
ATOM 864 C CA . ASP A 1 105 ? -5.580 5.804 17.196 1.00 96.25 105 ASP A CA 1
ATOM 865 C C . ASP A 1 105 ? -4.276 5.083 17.544 1.00 96.25 105 ASP A C 1
ATOM 867 O O . ASP A 1 105 ? -3.315 5.219 16.793 1.00 96.25 105 ASP A O 1
ATOM 871 N N . ALA A 1 106 ? -4.273 4.194 18.543 1.00 96.00 106 ALA A N 1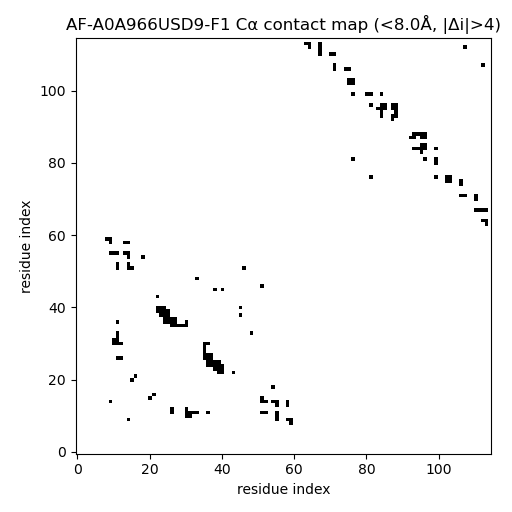
ATOM 872 C CA . ALA A 1 106 ? -3.132 3.317 18.818 1.00 96.00 106 ALA A CA 1
ATOM 873 C C . ALA A 1 106 ? -2.767 2.431 17.606 1.00 96.00 106 ALA A C 1
ATOM 875 O O . ALA A 1 106 ? -1.592 2.274 17.269 1.00 96.00 106 ALA A O 1
ATOM 876 N N . VAL A 1 107 ? -3.767 1.897 16.890 1.00 94.69 107 VAL A N 1
ATOM 877 C CA . VAL A 1 107 ? -3.548 1.131 15.646 1.00 94.69 107 VAL A CA 1
ATOM 878 C C . VAL A 1 107 ? -2.958 2.016 14.540 1.00 94.69 107 VAL A C 1
ATOM 880 O O . VAL A 1 107 ? -2.062 1.590 13.807 1.00 94.69 107 VAL A O 1
ATOM 883 N N . LYS A 1 108 ? -3.435 3.260 14.407 1.00 91.69 108 LYS A N 1
ATOM 884 C CA . LYS A 1 108 ? -2.920 4.213 13.410 1.00 91.69 108 LYS A CA 1
ATOM 885 C C . LYS A 1 108 ? -1.505 4.689 13.730 1.00 91.69 108 LYS A C 1
ATOM 887 O O . LYS A 1 108 ? -0.739 4.887 12.794 1.00 91.69 108 LYS A O 1
ATOM 892 N N . GLU A 1 109 ? -1.174 4.870 15.003 1.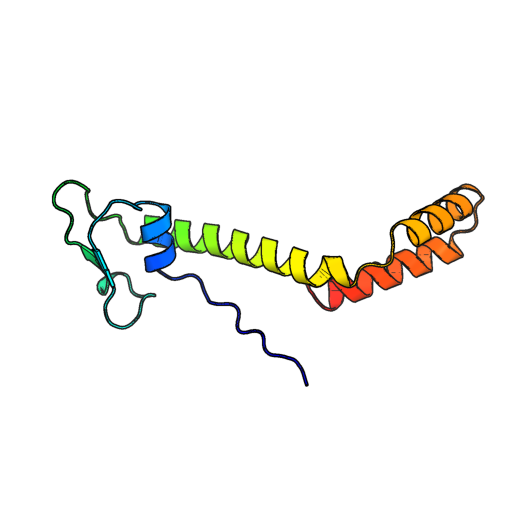00 92.00 109 GLU A N 1
ATOM 893 C CA . GLU A 1 109 ? 0.162 5.248 15.466 1.00 92.00 109 GLU A CA 1
ATOM 894 C C . GLU A 1 109 ? 1.162 4.111 15.236 1.00 92.00 109 GLU A C 1
ATOM 896 O O . GLU A 1 109 ? 2.259 4.341 14.732 1.00 92.00 109 GLU A O 1
ATOM 901 N N . LYS A 1 110 ? 0.756 2.862 15.505 1.00 90.50 110 LYS A N 1
ATOM 902 C CA . LYS A 1 110 ? 1.565 1.666 15.227 1.00 90.50 110 LYS A CA 1
ATOM 903 C C . LYS A 1 110 ? 1.841 1.472 13.731 1.00 90.50 110 LYS A C 1
ATOM 905 O O . LYS A 1 110 ? 2.914 1.004 13.354 1.00 90.50 110 LYS A O 1
ATOM 910 N N . TYR A 1 111 ? 0.875 1.821 12.882 1.00 89.12 111 TYR A N 1
ATOM 911 C CA . TYR A 1 111 ? 0.965 1.702 11.427 1.00 89.12 111 TYR A CA 1
ATOM 912 C C . TYR A 1 111 ? 0.651 3.042 10.762 1.00 89.12 111 TYR A C 1
ATOM 914 O O . TYR A 1 111 ? -0.452 3.186 10.226 1.00 89.12 111 TYR A O 1
ATOM 922 N N . PRO A 1 112 ? 1.557 4.035 10.792 1.00 82.75 112 PRO A N 1
ATOM 923 C CA . PRO A 1 112 ? 1.301 5.347 10.206 1.00 82.75 112 PRO A CA 1
ATOM 924 C C . PRO A 1 112 ? 0.982 5.222 8.713 1.00 82.75 112 PRO A C 1
ATOM 926 O O . PRO A 1 112 ? 1.431 4.296 8.035 1.00 82.75 112 PRO A O 1
ATOM 929 N N . LYS A 1 113 ? 0.159 6.140 8.198 1.00 75.50 113 LYS A N 1
ATOM 930 C CA . LYS A 1 113 ? -0.058 6.231 6.751 1.00 75.50 113 LYS A CA 1
ATOM 931 C C . LYS A 1 113 ? 1.254 6.758 6.163 1.00 75.50 113 LYS A C 1
ATOM 933 O O . LYS A 1 113 ? 1.722 7.785 6.646 1.00 75.50 113 LYS A O 1
ATOM 938 N N . GLY A 1 114 ? 1.855 6.035 5.214 1.00 66.25 114 GLY A N 1
ATOM 939 C CA . GLY A 1 114 ? 3.005 6.555 4.466 1.00 66.25 114 GLY A CA 1
ATOM 940 C C . GLY A 1 114 ? 2.657 7.908 3.836 1.00 66.25 114 GLY A C 1
ATOM 941 O O . GLY A 1 114 ? 1.479 8.146 3.544 1.00 66.25 114 GLY A O 1
ATOM 942 N N . GLU A 1 115 ? 3.651 8.790 3.717 1.00 48.44 115 GLU A N 1
ATOM 943 C CA . GLU A 1 115 ? 3.510 10.091 3.042 1.00 48.44 115 GLU A CA 1
ATOM 944 C C . GLU A 1 115 ? 3.253 9.935 1.540 1.00 48.44 115 GLU A C 1
ATOM 946 O O . GLU A 1 115 ? 3.883 9.049 0.918 1.00 48.44 115 GLU A O 1
#

Sequence (115 aa):
MINNVFVRKIDLSDALLSLYPSAVWKVINDPSDYKNVIWEDENITKPSESVLKSEMMRLQVIQDSELYRFRREPEYPPLAEFADAYYWAQKGDNTKMNDYVAKCDAVKEKYPKGE